Protein AF-A0A1Q5SYG9-F1 (afdb_monomer)

Radius of gyration: 23.54 Å; Cα contacts (8 Å, |Δi|>4): 42; chains: 1; bounding box: 48×49×69 Å

pLDDT: mean 71.75, std 15.0, range [37.97, 94.38]

Organism: NCBI:txid1316194

Structure (mmCIF, N/CA/C/O backbone):
data_AF-A0A1Q5SYG9-F1
#
_entry.id   AF-A0A1Q5SYG9-F1
#
loop_
_atom_site.group_PDB
_atom_site.id
_atom_site.type_symbol
_atom_site.label_atom_id
_atom_site.label_alt_id
_atom_site.label_comp_id
_atom_site.label_asym_id
_atom_site.label_entity_id
_atom_site.label_seq_id
_atom_site.pdbx_PDB_ins_code
_atom_site.Cartn_x
_atom_site.Cartn_y
_atom_site.Cartn_z
_atom_site.occupancy
_atom_site.B_iso_or_equiv
_atom_site.auth_seq_id
_atom_site.auth_comp_id
_atom_site.auth_asym_id
_atom_site.auth_atom_id
_atom_site.pdbx_PDB_model_num
ATOM 1 N N . MET A 1 1 ? -27.901 2.546 49.586 1.00 55.34 1 MET A N 1
ATOM 2 C CA . MET A 1 1 ? -27.511 2.652 48.171 1.00 55.34 1 MET A CA 1
ATOM 3 C C . MET A 1 1 ? -27.846 4.043 47.693 1.00 55.34 1 MET A C 1
ATOM 5 O O . MET A 1 1 ? -29.003 4.440 47.797 1.00 55.34 1 MET A O 1
ATOM 9 N N . SER A 1 2 ? -26.837 4.788 47.262 1.00 83.06 2 SER A N 1
ATOM 10 C CA . SER A 1 2 ? -27.014 6.112 46.667 1.00 83.06 2 SER A CA 1
ATOM 11 C C . SER A 1 2 ? -27.402 5.999 45.191 1.00 83.06 2 SER A C 1
ATOM 13 O O . SER A 1 2 ? -27.140 4.990 44.537 1.00 83.06 2 SER A O 1
ATOM 15 N N . GLU A 1 3 ? -28.017 7.047 44.653 1.00 73.81 3 GLU A N 1
ATOM 16 C CA . GLU A 1 3 ? -28.365 7.148 43.231 1.00 73.81 3 GLU A CA 1
ATOM 17 C C . GLU A 1 3 ? -27.134 6.965 42.324 1.00 73.81 3 GLU A C 1
ATOM 19 O O . GLU A 1 3 ? -27.205 6.287 41.303 1.00 73.81 3 GLU A O 1
ATOM 24 N N . ALA A 1 4 ? -25.971 7.460 42.760 1.00 73.38 4 ALA A N 1
ATOM 25 C CA . ALA A 1 4 ? -24.700 7.272 42.067 1.00 73.38 4 ALA A CA 1
ATOM 26 C C . ALA A 1 4 ? -24.259 5.798 42.025 1.00 73.38 4 ALA A C 1
ATOM 28 O O . ALA A 1 4 ? -23.822 5.319 40.982 1.00 73.38 4 ALA A O 1
ATOM 29 N N . GLU A 1 5 ? -24.421 5.055 43.124 1.00 77.56 5 GLU A N 1
ATOM 30 C CA . GLU A 1 5 ? -24.123 3.615 43.165 1.00 77.56 5 GLU A CA 1
ATOM 31 C C . GLU A 1 5 ? -25.080 2.813 42.275 1.00 77.56 5 GLU A C 1
ATOM 33 O O . GLU A 1 5 ? -24.670 1.845 41.637 1.00 77.56 5 GLU A O 1
ATOM 38 N N . PHE A 1 6 ? -26.346 3.230 42.195 1.00 78.75 6 PHE A N 1
ATOM 39 C CA . PHE A 1 6 ? -27.337 2.604 41.324 1.00 78.75 6 PHE A CA 1
ATOM 40 C C . PHE A 1 6 ? -27.018 2.827 39.840 1.00 78.75 6 PHE A C 1
ATOM 42 O O . PHE A 1 6 ? -27.023 1.871 39.066 1.00 78.75 6 PHE A O 1
ATOM 49 N N . ILE A 1 7 ? -26.673 4.059 39.451 1.00 81.31 7 ILE A N 1
ATOM 50 C CA . ILE A 1 7 ? -26.280 4.394 38.074 1.00 81.31 7 ILE A CA 1
ATOM 51 C C . ILE A 1 7 ? -24.985 3.669 37.693 1.00 81.31 7 ILE A C 1
ATOM 53 O O . ILE A 1 7 ? -24.905 3.094 36.611 1.00 81.31 7 ILE A O 1
ATOM 57 N N . GLN A 1 8 ? -23.994 3.627 38.587 1.00 76.38 8 GLN A N 1
ATOM 58 C CA . GLN A 1 8 ? -22.738 2.916 38.341 1.00 76.38 8 GLN A CA 1
ATOM 59 C C . GLN A 1 8 ? -22.972 1.412 38.135 1.00 76.38 8 GLN A C 1
ATOM 61 O O . GLN A 1 8 ? -22.403 0.820 37.220 1.00 76.38 8 GLN A O 1
ATOM 66 N N . ALA A 1 9 ? -23.838 0.800 38.949 1.00 82.56 9 ALA A N 1
ATOM 67 C CA . ALA A 1 9 ? -24.205 -0.605 38.798 1.00 82.56 9 ALA A CA 1
ATOM 68 C C . ALA A 1 9 ? -24.986 -0.866 37.500 1.00 82.56 9 ALA A C 1
ATOM 70 O O . ALA A 1 9 ? -24.793 -1.904 36.877 1.00 82.56 9 ALA A O 1
ATOM 71 N N . GLN A 1 10 ? -25.840 0.069 37.071 1.00 78.12 10 GLN A N 1
ATOM 72 C CA . GLN A 1 10 ? -26.561 -0.016 35.799 1.00 78.12 10 GLN A CA 1
ATOM 73 C C . GLN A 1 10 ? -25.598 0.033 34.606 1.00 78.12 10 GLN A C 1
ATOM 75 O O . GLN A 1 10 ? -25.650 -0.835 33.747 1.00 78.12 10 GLN A O 1
ATOM 80 N N . VAL A 1 11 ? -24.678 1.002 34.591 1.00 78.19 11 VAL A N 1
ATOM 81 C CA . VAL A 1 11 ? -23.696 1.173 33.510 1.00 78.19 11 VAL A CA 1
ATOM 82 C C . VAL A 1 11 ? -22.751 -0.023 33.422 1.00 78.19 11 VAL A C 1
ATOM 84 O O . VAL A 1 11 ? -22.461 -0.485 32.324 1.00 78.19 11 VAL A O 1
ATOM 87 N N . ASN A 1 12 ? -22.291 -0.553 34.558 1.00 81.94 12 ASN A N 1
ATOM 88 C CA . ASN A 1 12 ? -21.433 -1.736 34.555 1.00 81.94 12 ASN A CA 1
ATOM 89 C C . ASN A 1 12 ? -22.171 -2.972 34.023 1.00 81.94 12 ASN A C 1
ATOM 91 O O . ASN A 1 12 ? -21.583 -3.708 33.240 1.00 81.94 12 ASN A O 1
ATOM 95 N N . ARG A 1 13 ? -23.453 -3.158 34.372 1.00 81.19 13 ARG A N 1
ATOM 96 C CA . ARG A 1 13 ? -24.279 -4.239 33.809 1.00 81.19 13 ARG A CA 1
ATOM 97 C C . ARG A 1 13 ? -24.443 -4.103 32.298 1.00 81.19 13 ARG A C 1
ATOM 99 O O . ARG A 1 13 ? -24.179 -5.067 31.598 1.00 81.19 13 ARG A O 1
ATOM 106 N N . ASP A 1 14 ? -24.778 -2.915 31.798 1.00 78.00 14 ASP A N 1
ATOM 107 C CA . ASP A 1 14 ? -24.924 -2.675 30.354 1.00 78.00 14 ASP A CA 1
ATOM 108 C C . ASP A 1 14 ? -23.599 -2.893 29.597 1.00 78.00 14 ASP A C 1
ATOM 110 O O . ASP A 1 14 ? -23.591 -3.364 28.461 1.00 78.00 14 ASP A O 1
ATOM 114 N N . ILE A 1 15 ? -22.459 -2.544 30.206 1.00 73.75 15 ILE A N 1
ATOM 115 C CA . ILE A 1 15 ? -21.133 -2.795 29.624 1.00 73.75 15 ILE A CA 1
ATOM 116 C C . ILE A 1 15 ? -20.825 -4.295 29.620 1.00 73.75 15 ILE A C 1
ATOM 118 O O . ILE A 1 15 ? -20.347 -4.801 28.610 1.00 73.75 15 ILE A O 1
ATOM 122 N N . GLU A 1 16 ? -21.093 -5.003 30.716 1.00 79.06 16 GLU A N 1
ATOM 123 C CA . GLU A 1 16 ? -20.880 -6.450 30.820 1.00 79.06 16 GLU A CA 1
ATOM 124 C C . GLU A 1 16 ? -21.778 -7.229 29.852 1.00 79.06 16 GLU A C 1
ATOM 126 O O . GLU A 1 16 ? -21.295 -8.145 29.193 1.00 79.06 16 GLU A O 1
ATOM 131 N N . GLU A 1 17 ? -23.040 -6.825 29.700 1.00 75.75 17 GLU A N 1
ATOM 132 C CA . GLU A 1 17 ? -24.005 -7.422 28.771 1.00 75.75 17 GLU A CA 1
ATOM 133 C C . GLU A 1 17 ? -23.584 -7.179 27.314 1.00 75.75 17 GLU A C 1
ATOM 135 O O . GLU A 1 17 ? -23.515 -8.116 26.525 1.00 75.75 17 GLU A O 1
ATOM 140 N N . ARG A 1 18 ? -23.132 -5.963 26.973 1.00 68.06 18 ARG A N 1
ATOM 141 C CA . ARG A 1 18 ? -22.580 -5.666 25.638 1.00 68.06 18 ARG A CA 1
ATOM 142 C C . ARG A 1 18 ? -21.271 -6.388 25.339 1.00 68.06 18 ARG A C 1
ATOM 144 O O . ARG A 1 18 ? -21.047 -6.783 24.199 1.00 68.06 18 ARG A O 1
ATOM 151 N N . LEU A 1 19 ? -20.388 -6.530 26.325 1.00 69.19 19 LEU A N 1
ATOM 152 C CA . LEU A 1 19 ? -19.145 -7.286 26.166 1.00 69.19 19 LEU A CA 1
ATOM 153 C C . LEU A 1 19 ? -19.423 -8.788 26.046 1.00 69.19 19 LEU A C 1
ATOM 155 O O . LEU A 1 19 ? -18.711 -9.468 25.310 1.00 69.19 19 LEU A O 1
ATOM 159 N N . ALA A 1 20 ? -20.452 -9.297 26.728 1.00 67.75 20 ALA A N 1
ATOM 160 C CA . ALA A 1 20 ? -20.933 -10.662 26.565 1.00 67.75 20 ALA A CA 1
ATOM 161 C C . ALA A 1 20 ? -21.529 -10.869 25.167 1.00 67.75 20 ALA A C 1
ATOM 163 O O . ALA A 1 20 ? -21.113 -11.807 24.500 1.00 67.75 20 ALA A O 1
ATOM 164 N N . ASP A 1 21 ? -22.368 -9.955 24.670 1.00 65.56 21 ASP A N 1
ATOM 165 C CA . ASP A 1 21 ? -22.917 -9.985 23.305 1.00 65.56 21 ASP A CA 1
ATOM 166 C C . ASP A 1 21 ? -21.819 -9.901 22.230 1.00 65.56 21 ASP A C 1
ATOM 168 O O . ASP A 1 21 ? -21.874 -10.597 21.214 1.00 65.56 21 ASP A O 1
ATOM 172 N N . GLU A 1 22 ? -20.794 -9.063 22.431 1.00 58.41 22 GLU A N 1
ATOM 173 C CA . GLU A 1 22 ? -19.631 -8.978 21.540 1.00 58.41 22 GLU A CA 1
ATOM 174 C C . GLU A 1 22 ? -18.787 -10.261 21.598 1.00 58.41 22 GLU A C 1
ATOM 176 O O . GLU A 1 22 ? -18.345 -10.748 20.558 1.00 58.41 22 GLU A O 1
ATOM 181 N N . ALA A 1 23 ? -18.593 -10.854 22.780 1.00 58.41 23 ALA A N 1
ATOM 182 C CA . ALA A 1 23 ? -17.889 -12.126 22.931 1.00 58.41 23 ALA A CA 1
ATOM 183 C C . ALA A 1 23 ? -18.679 -13.304 22.334 1.00 58.41 23 ALA A C 1
ATOM 185 O O . ALA A 1 23 ? -18.079 -14.191 21.723 1.00 58.41 23 ALA A O 1
ATOM 186 N N . GLU A 1 24 ? -20.008 -13.297 22.452 1.00 55.31 24 GLU A N 1
ATOM 187 C CA . GLU A 1 24 ? -20.910 -14.305 21.896 1.00 55.31 24 GLU A CA 1
ATOM 188 C C . GLU A 1 24 ? -21.011 -14.169 20.369 1.00 55.31 24 GLU A C 1
ATOM 190 O O . GLU A 1 24 ? -20.972 -15.179 19.668 1.00 55.31 24 GLU A O 1
ATOM 195 N N . GLN A 1 25 ? -20.989 -12.946 19.820 1.00 51.81 25 GLN A N 1
ATOM 196 C CA . GLN A 1 25 ? -20.829 -12.706 18.378 1.00 51.81 25 GLN A CA 1
ATOM 197 C C . GLN A 1 25 ? -19.452 -13.149 17.875 1.00 51.81 25 GLN A C 1
ATOM 199 O O . GLN A 1 25 ? -19.363 -13.823 16.851 1.00 51.81 25 GLN A O 1
ATOM 204 N N . VAL A 1 26 ? -18.371 -12.850 18.600 1.00 51.81 26 VAL A N 1
ATOM 205 C CA . VAL A 1 26 ? -17.019 -13.324 18.254 1.00 51.81 26 VAL A CA 1
ATOM 206 C C . VAL A 1 26 ? -16.932 -14.858 18.303 1.00 51.81 26 VAL A C 1
ATOM 208 O O . VAL A 1 26 ? -16.233 -15.447 17.478 1.00 51.81 26 VAL A O 1
ATOM 211 N N . GLN A 1 27 ? -17.679 -15.523 19.193 1.00 46.41 27 GLN A N 1
ATOM 212 C CA . GLN A 1 27 ? -17.767 -16.988 19.256 1.00 46.41 27 GLN A CA 1
ATOM 213 C C . GLN A 1 27 ? -18.707 -17.587 18.187 1.00 46.41 27 GLN A C 1
ATOM 215 O O . GLN A 1 27 ? -18.370 -18.613 17.592 1.00 46.41 27 GLN A O 1
ATOM 220 N N . GLN A 1 28 ? -19.830 -16.940 17.848 1.00 44.31 28 GLN A N 1
ATOM 221 C CA . GLN A 1 28 ? -20.769 -17.394 16.806 1.00 44.31 28 GLN A CA 1
ATOM 222 C C . GLN A 1 28 ? -20.296 -17.129 15.364 1.00 44.31 28 GLN A C 1
ATOM 224 O O . GLN A 1 28 ? -20.830 -17.723 14.428 1.00 44.31 28 GLN A O 1
ATOM 229 N N . ILE A 1 29 ? -19.227 -16.351 15.154 1.00 46.16 29 ILE A N 1
ATOM 230 C CA . ILE A 1 29 ? -18.571 -16.178 13.839 1.00 46.16 29 ILE A CA 1
ATOM 231 C C . ILE A 1 29 ? -17.729 -17.414 13.429 1.00 46.16 29 ILE A C 1
ATOM 233 O O . ILE A 1 29 ? -17.024 -17.408 12.422 1.00 46.16 29 ILE A O 1
ATOM 237 N N . THR A 1 30 ? -17.834 -18.541 14.139 1.00 50.06 30 THR A N 1
ATOM 238 C CA . THR A 1 30 ? -17.134 -19.783 13.768 1.00 50.06 30 THR A CA 1
ATOM 239 C C . THR A 1 30 ? -18.055 -20.985 13.593 1.00 50.06 30 THR A C 1
ATOM 241 O O . THR A 1 30 ? -17.905 -22.014 14.240 1.00 50.06 30 THR A O 1
ATOM 244 N N . SER A 1 31 ? -18.970 -20.907 12.624 1.00 40.84 31 SER A N 1
ATOM 245 C CA . SER A 1 31 ? -19.375 -22.083 11.835 1.00 40.84 31 SER A CA 1
ATOM 246 C C . SER A 1 31 ? -20.038 -21.673 10.518 1.00 40.84 31 SER A C 1
ATOM 248 O O . SER A 1 31 ? -21.236 -21.453 10.436 1.00 40.84 31 SER A O 1
ATOM 250 N N . GLN A 1 32 ? -19.218 -21.605 9.466 1.00 45.91 32 GLN A N 1
ATOM 251 C CA . GLN A 1 32 ? -19.619 -21.793 8.065 1.00 45.91 32 GLN A CA 1
ATOM 252 C C . GLN A 1 32 ? -20.723 -20.869 7.503 1.00 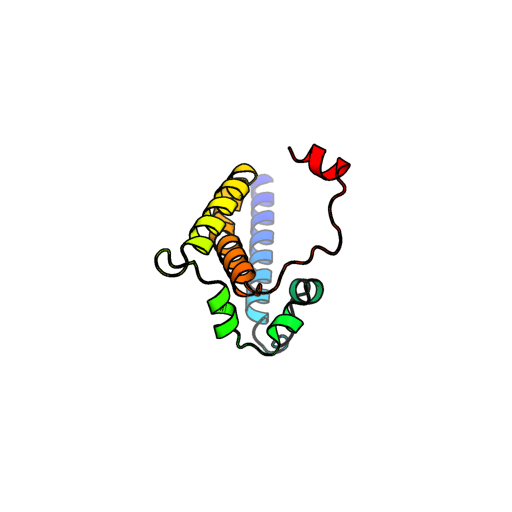45.91 32 GLN A C 1
ATOM 254 O O . GLN A 1 32 ? -21.861 -21.296 7.322 1.00 45.91 32 GLN A O 1
ATOM 259 N N . LYS A 1 33 ? -20.355 -19.660 7.041 1.00 37.97 33 LYS A N 1
ATOM 260 C CA . LYS A 1 33 ? -21.051 -19.068 5.870 1.00 37.97 33 LYS A CA 1
ATOM 261 C C . LYS A 1 33 ? -20.322 -18.006 5.045 1.00 37.97 33 LYS A C 1
ATOM 263 O O . LYS A 1 33 ? -20.806 -17.676 3.968 1.00 37.97 33 LYS A O 1
ATOM 268 N N . HIS A 1 34 ? -19.137 -17.550 5.449 1.00 39.38 34 HIS A N 1
ATOM 269 C CA . HIS A 1 34 ? -18.425 -16.491 4.722 1.00 39.38 34 HIS A CA 1
ATOM 270 C C . HIS A 1 34 ? -16.987 -16.876 4.357 1.00 39.38 34 HIS A C 1
ATOM 272 O O . HIS A 1 34 ? -16.049 -16.122 4.569 1.00 39.38 34 HIS A O 1
ATOM 278 N N . ALA A 1 35 ? -16.813 -18.044 3.731 1.00 42.12 35 ALA A N 1
ATOM 279 C CA . ALA A 1 35 ? -15.614 -18.309 2.925 1.00 42.12 35 ALA A CA 1
ATOM 280 C C . ALA A 1 35 ? -15.596 -17.486 1.612 1.00 42.12 35 ALA A C 1
ATOM 282 O O . ALA A 1 35 ? -14.635 -17.557 0.851 1.00 42.12 35 ALA A O 1
ATOM 283 N N . THR A 1 36 ? -16.649 -16.700 1.342 1.00 44.94 36 THR A N 1
ATOM 284 C CA . THR A 1 36 ? -16.817 -15.971 0.074 1.00 44.94 36 THR A CA 1
ATOM 285 C C . THR A 1 36 ? -17.616 -14.671 0.190 1.00 44.94 36 THR A C 1
ATOM 287 O O . THR A 1 36 ? -18.121 -14.190 -0.821 1.00 44.94 36 THR A O 1
ATOM 290 N N . GLU A 1 37 ? -17.746 -14.070 1.377 1.00 42.69 37 GLU A N 1
ATOM 291 C CA . GLU A 1 37 ? -18.189 -12.671 1.417 1.00 42.69 37 GLU A CA 1
ATOM 292 C C . GLU A 1 37 ? -16.981 -11.784 1.170 1.00 42.69 37 GLU A C 1
ATOM 294 O O . GLU A 1 37 ? -16.157 -11.501 2.040 1.00 42.69 37 GLU A O 1
ATOM 299 N N . VAL A 1 38 ? -16.850 -11.400 -0.090 1.00 51.72 38 VAL A N 1
ATOM 300 C CA . VAL A 1 38 ? -16.027 -10.274 -0.478 1.00 51.72 38 VAL A CA 1
ATOM 301 C C . VAL A 1 38 ? -16.484 -9.082 0.368 1.00 51.72 38 VAL A C 1
ATOM 303 O O . VAL A 1 38 ? -17.646 -8.699 0.323 1.00 51.72 38 VAL A O 1
ATOM 306 N N . SER A 1 39 ? -15.584 -8.529 1.185 1.00 52.78 39 SER A N 1
ATOM 307 C CA . SER A 1 39 ? -15.852 -7.315 1.967 1.00 52.78 39 SER A CA 1
ATOM 308 C C . SER A 1 39 ? -16.537 -6.258 1.081 1.00 52.78 39 SER A C 1
ATOM 310 O O . SER A 1 39 ? -16.070 -6.046 -0.038 1.00 52.78 39 SER A O 1
ATOM 312 N N . PRO A 1 40 ? -17.575 -5.533 1.541 1.00 51.53 40 PRO A N 1
ATOM 313 C CA . PRO A 1 40 ? -18.225 -4.482 0.747 1.00 51.53 40 PRO A CA 1
ATOM 314 C C . PRO A 1 40 ? -17.241 -3.446 0.180 1.00 51.53 40 PRO A C 1
ATOM 316 O O . PRO A 1 40 ? -17.448 -2.887 -0.895 1.00 51.53 40 PRO A O 1
ATOM 319 N N . TRP A 1 41 ? -16.123 -3.223 0.879 1.00 57.94 41 TRP A N 1
ATOM 320 C CA . TRP A 1 41 ? -15.009 -2.409 0.400 1.00 57.94 41 TRP A CA 1
ATOM 321 C C . TRP A 1 41 ? -14.254 -3.061 -0.770 1.00 57.94 41 TRP A C 1
ATOM 323 O O . TRP A 1 41 ? -13.904 -2.383 -1.733 1.00 57.94 41 TRP A O 1
ATOM 333 N N . LEU A 1 42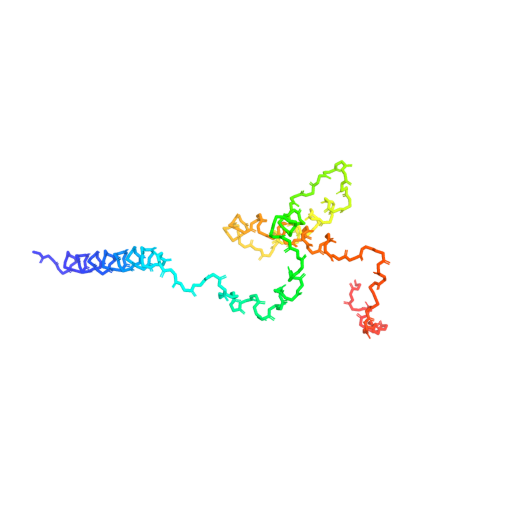 ? -14.030 -4.376 -0.725 1.00 55.81 42 LEU A N 1
ATOM 334 C CA . LEU A 1 42 ? -13.441 -5.140 -1.828 1.00 55.81 42 LEU A CA 1
ATOM 335 C C . LEU A 1 42 ? -14.359 -5.152 -3.062 1.00 55.81 42 LEU A C 1
ATOM 337 O O . LEU A 1 42 ? -13.859 -5.029 -4.179 1.00 55.81 42 LEU A O 1
ATOM 341 N N . ASP A 1 43 ? -15.680 -5.227 -2.880 1.00 58.59 43 ASP A N 1
ATOM 342 C CA . ASP A 1 43 ? -16.644 -5.092 -3.980 1.00 58.59 43 ASP A CA 1
ATOM 343 C C . ASP A 1 43 ? -16.634 -3.678 -4.572 1.00 58.59 43 ASP A C 1
ATOM 345 O O . ASP A 1 43 ? -16.540 -3.520 -5.788 1.00 58.59 43 ASP A O 1
ATOM 349 N N . LEU A 1 44 ? -16.643 -2.631 -3.741 1.00 61.59 44 LEU A N 1
ATOM 350 C CA . LEU A 1 44 ? -16.548 -1.238 -4.201 1.00 61.59 44 LEU A CA 1
ATOM 351 C C . LEU A 1 44 ? -15.261 -0.962 -4.981 1.00 61.59 44 LEU A C 1
ATOM 353 O O . LEU A 1 44 ? -15.280 -0.306 -6.021 1.00 61.59 44 LEU A O 1
ATOM 357 N N . THR A 1 45 ? -14.140 -1.475 -4.487 1.00 64.38 45 THR A N 1
ATOM 358 C CA . THR A 1 45 ? -12.823 -1.259 -5.094 1.00 64.38 45 THR A CA 1
ATOM 359 C C . THR A 1 45 ? -12.531 -2.227 -6.240 1.00 64.38 45 THR A C 1
ATOM 361 O O . THR A 1 45 ? -11.541 -2.055 -6.948 1.00 64.38 45 THR A O 1
ATOM 364 N N . GLN A 1 46 ? -13.384 -3.238 -6.447 1.00 65.19 46 GLN A N 1
ATOM 365 C CA . GLN A 1 46 ? -13.229 -4.285 -7.460 1.00 65.19 46 GLN A CA 1
ATOM 366 C C . GLN A 1 46 ? -11.915 -5.077 -7.335 1.00 65.19 46 GLN A C 1
ATOM 368 O O . GLN A 1 46 ? -11.548 -5.812 -8.254 1.00 65.19 46 GLN A O 1
ATOM 373 N N . TRP A 1 47 ? -11.229 -4.996 -6.189 1.00 65.25 47 TRP A N 1
ATOM 374 C CA . TRP A 1 47 ? -9.980 -5.715 -5.915 1.00 65.25 47 TRP A CA 1
ATOM 375 C C . TRP A 1 47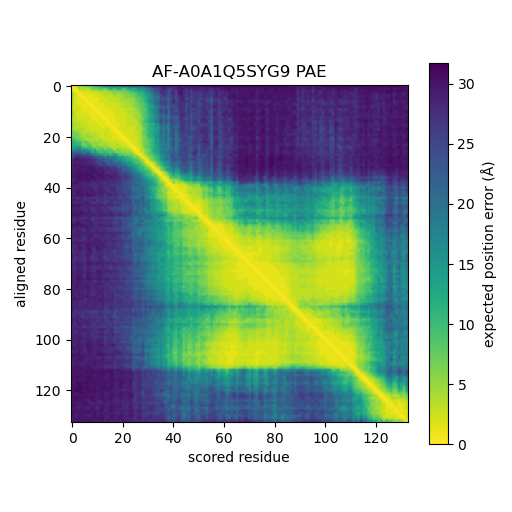 ? -10.068 -7.218 -6.209 1.00 65.25 47 TRP A C 1
ATOM 377 O O . TRP A 1 47 ? -9.155 -7.734 -6.847 1.00 65.25 47 TRP A O 1
ATOM 387 N N . PRO A 1 48 ? -11.161 -7.940 -5.891 1.00 64.38 48 PRO A N 1
ATOM 388 C CA . PRO A 1 48 ? -11.274 -9.359 -6.223 1.00 64.38 48 PRO A CA 1
ATOM 389 C C . PRO A 1 48 ? -11.119 -9.673 -7.713 1.00 64.38 48 PRO A C 1
ATOM 391 O O . PRO A 1 48 ? -10.659 -10.759 -8.055 1.00 64.38 48 PRO A O 1
ATOM 394 N N . LYS A 1 49 ? -11.475 -8.748 -8.619 1.00 64.94 49 LYS A N 1
ATOM 395 C CA . LYS A 1 49 ? -11.255 -8.937 -10.062 1.00 64.94 49 LYS A CA 1
ATOM 396 C C . LYS A 1 49 ? -9.773 -8.882 -10.419 1.00 64.94 49 LYS A C 1
ATOM 398 O O . LYS A 1 49 ? -9.338 -9.671 -11.249 1.00 64.94 49 LYS A O 1
ATOM 403 N N . TYR A 1 50 ? -9.016 -8.002 -9.769 1.00 59.19 50 TYR A N 1
ATOM 404 C CA . TYR A 1 50 ? -7.568 -7.874 -9.951 1.00 59.19 50 TYR A CA 1
ATOM 405 C C . TYR A 1 50 ? -6.781 -8.991 -9.252 1.00 59.19 50 TYR A C 1
ATOM 407 O O . TYR A 1 50 ? -5.663 -9.294 -9.648 1.00 59.19 50 TYR A O 1
ATOM 415 N N . LEU A 1 51 ? -7.371 -9.634 -8.240 1.00 67.06 51 LEU A N 1
ATOM 416 C CA . LEU A 1 51 ? -6.736 -10.698 -7.455 1.00 67.06 51 LEU A CA 1
ATOM 417 C C . LEU A 1 51 ? -7.146 -12.118 -7.886 1.00 67.06 51 LEU A C 1
ATOM 419 O O . LEU A 1 51 ? -6.600 -13.090 -7.376 1.00 67.06 51 LEU A O 1
ATOM 423 N N . ARG A 1 52 ? -8.094 -12.262 -8.824 1.00 62.41 52 ARG A N 1
ATOM 424 C CA . ARG A 1 52 ? -8.789 -13.528 -9.151 1.00 62.41 52 ARG A CA 1
ATOM 425 C C . ARG A 1 52 ? -7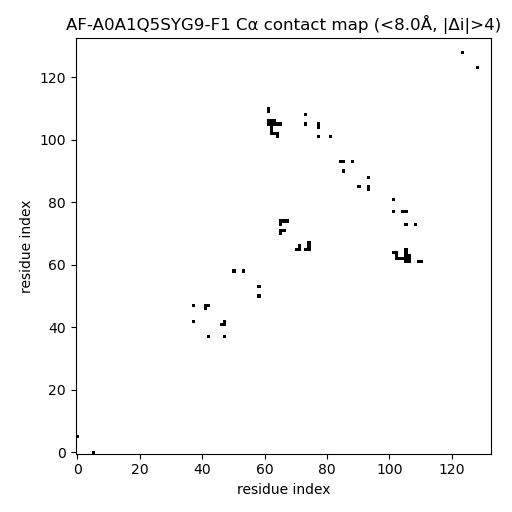.895 -14.666 -9.662 1.00 62.41 52 ARG A C 1
ATOM 427 O O . ARG A 1 52 ? -8.338 -15.809 -9.676 1.00 62.41 52 ARG A O 1
ATOM 434 N N . SER A 1 53 ? -6.676 -14.357 -10.089 1.00 64.25 53 SER A N 1
ATOM 435 C CA . SER A 1 53 ? -5.682 -15.301 -10.618 1.00 64.25 53 SER A CA 1
ATOM 436 C C . SER A 1 53 ? -4.404 -15.378 -9.783 1.00 64.25 53 SER A C 1
ATOM 438 O O . SER A 1 53 ? -3.464 -16.055 -10.188 1.00 64.25 53 SER A O 1
ATOM 440 N N . HIS A 1 54 ? -4.350 -14.685 -8.646 1.00 63.59 54 HIS A N 1
ATOM 441 C CA . HIS A 1 54 ? -3.175 -14.643 -7.786 1.00 63.59 54 HIS A CA 1
ATOM 442 C C . HIS A 1 54 ? -3.475 -15.317 -6.454 1.00 63.59 54 HIS A C 1
ATOM 444 O O . HIS A 1 54 ? -4.529 -15.100 -5.851 1.00 63.59 54 HIS A O 1
ATOM 450 N N . SER A 1 55 ? -2.541 -16.126 -5.961 1.00 74.12 55 SER A N 1
ATOM 451 C CA . SER A 1 55 ? -2.649 -16.640 -4.601 1.00 74.12 55 SER A CA 1
ATOM 452 C C . SER A 1 55 ? -2.518 -15.492 -3.598 1.00 74.12 55 SER A C 1
ATOM 454 O O . SER A 1 55 ? -1.754 -14.546 -3.797 1.00 74.12 55 SER A O 1
ATOM 456 N N . PHE A 1 56 ? -3.215 -15.589 -2.464 1.00 69.31 56 PHE A N 1
ATOM 457 C CA . PHE A 1 56 ? -3.094 -14.593 -1.396 1.00 69.31 56 PHE A CA 1
ATOM 458 C C . PHE A 1 56 ? -1.647 -14.403 -0.921 1.00 69.31 56 PHE A C 1
ATOM 460 O O . PHE A 1 56 ? -1.282 -13.298 -0.535 1.00 69.31 56 PHE A O 1
ATOM 467 N N . SER A 1 57 ? -0.812 -15.445 -0.988 1.00 70.94 57 SER A N 1
ATOM 468 C CA . SER A 1 57 ? 0.611 -15.353 -0.652 1.00 70.94 57 SER A CA 1
ATOM 469 C C . SER A 1 57 ? 1.394 -14.505 -1.658 1.00 70.94 57 SER A C 1
ATOM 471 O O . SER A 1 57 ? 2.210 -13.676 -1.256 1.00 70.94 57 SER A O 1
ATOM 473 N N . GLU A 1 58 ? 1.140 -14.674 -2.957 1.00 73.25 58 GLU A N 1
ATOM 474 C CA . GLU A 1 58 ? 1.757 -13.852 -4.007 1.00 73.25 58 GLU A CA 1
ATOM 475 C C . GLU A 1 58 ? 1.320 -12.390 -3.878 1.00 73.25 58 GLU A C 1
ATOM 477 O O . GLU A 1 58 ? 2.156 -11.491 -3.872 1.00 73.25 58 GLU A O 1
ATOM 482 N N . VAL A 1 59 ? 0.027 -12.147 -3.659 1.00 75.00 59 VAL A N 1
ATOM 483 C CA . VAL A 1 59 ? -0.535 -10.803 -3.436 1.00 75.00 59 VAL A CA 1
ATOM 484 C C . VAL A 1 59 ? 0.046 -10.162 -2.172 1.00 75.00 59 VAL A C 1
ATOM 486 O O . VAL A 1 59 ? 0.411 -8.988 -2.178 1.00 75.00 59 VAL A O 1
ATOM 489 N N . ALA A 1 60 ? 0.177 -10.926 -1.085 1.00 78.94 60 ALA A N 1
ATOM 490 C CA . ALA A 1 60 ? 0.740 -10.437 0.170 1.00 78.94 60 ALA A CA 1
ATOM 491 C C . ALA A 1 60 ? 2.208 -10.018 0.019 1.00 78.94 60 ALA A C 1
ATOM 493 O O . ALA A 1 60 ? 2.619 -9.033 0.640 1.00 78.94 60 ALA A O 1
ATOM 494 N N . SER A 1 61 ? 2.970 -10.723 -0.827 1.00 83.19 61 SER A N 1
ATOM 495 C CA . SER A 1 61 ? 4.368 -10.389 -1.117 1.00 83.19 61 SER A CA 1
ATOM 496 C C . SER A 1 61 ? 4.517 -9.009 -1.765 1.00 83.19 61 SER A C 1
ATOM 498 O O . SER A 1 61 ? 5.440 -8.268 -1.427 1.00 83.19 61 SER A O 1
ATOM 500 N N . LEU A 1 62 ? 3.548 -8.598 -2.592 1.00 85.00 62 LEU A N 1
ATOM 501 C CA . LEU A 1 62 ? 3.538 -7.273 -3.218 1.00 85.00 62 LEU A CA 1
ATOM 502 C C . LEU A 1 62 ? 3.405 -6.149 -2.185 1.00 85.00 62 LEU A C 1
ATOM 504 O O . LEU A 1 62 ? 3.902 -5.050 -2.408 1.00 85.00 62 LEU A O 1
ATOM 508 N N . GLY A 1 63 ? 2.788 -6.423 -1.036 1.00 86.62 63 GLY A N 1
ATOM 509 C CA . GLY A 1 63 ? 2.649 -5.480 0.071 1.00 86.62 63 GLY A CA 1
ATOM 510 C C . GLY A 1 63 ? 3.782 -5.526 1.097 1.00 86.62 63 GLY A C 1
ATOM 511 O O . GLY A 1 63 ? 3.623 -4.941 2.162 1.00 86.62 63 GLY A O 1
ATOM 512 N N . MET A 1 64 ? 4.883 -6.249 0.865 1.00 90.50 64 MET A N 1
ATOM 513 C CA . MET A 1 64 ? 6.016 -6.274 1.802 1.00 90.50 64 MET A CA 1
ATOM 514 C C . MET A 1 64 ? 6.739 -4.925 1.849 1.00 90.50 64 MET A C 1
ATOM 516 O O . MET A 1 64 ? 6.744 -4.191 0.863 1.00 90.50 64 MET A O 1
ATOM 520 N N . LEU A 1 65 ? 7.379 -4.590 2.970 1.00 92.12 65 LEU A N 1
ATOM 521 C CA . LEU A 1 65 ? 8.224 -3.393 3.026 1.00 92.12 65 LEU A CA 1
ATOM 522 C C . LEU A 1 65 ? 9.356 -3.490 1.986 1.00 92.12 65 LEU A C 1
ATOM 524 O O . LEU A 1 65 ? 9.796 -4.602 1.679 1.00 92.12 65 LEU A O 1
ATOM 528 N N . PRO A 1 66 ? 9.792 -2.362 1.405 1.00 92.75 66 PRO A N 1
ATOM 529 C CA . PRO A 1 66 ? 10.828 -2.384 0.389 1.00 92.75 66 PRO A CA 1
ATOM 530 C C . PRO A 1 66 ? 12.180 -2.702 1.015 1.00 92.75 66 PRO A C 1
ATOM 532 O O . PRO A 1 66 ? 12.494 -2.250 2.118 1.00 92.75 66 PRO A O 1
ATOM 535 N N . ASP A 1 67 ? 12.983 -3.471 0.289 1.00 92.94 67 ASP A N 1
ATOM 536 C CA . ASP A 1 67 ? 14.382 -3.695 0.632 1.00 92.94 67 ASP A CA 1
ATOM 537 C C . ASP A 1 67 ? 15.216 -2.517 0.089 1.00 92.94 67 ASP A C 1
ATOM 539 O O . ASP A 1 67 ? 15.252 -2.327 -1.128 1.00 92.94 67 ASP A O 1
ATOM 543 N N . PRO A 1 68 ? 15.912 -1.729 0.930 1.00 93.12 68 PRO A N 1
ATOM 544 C CA . PRO A 1 68 ? 16.685 -0.574 0.468 1.00 93.12 68 PRO A CA 1
ATOM 545 C C . PRO A 1 68 ? 17.787 -0.909 -0.543 1.00 93.12 68 PRO A C 1
ATOM 547 O O . PRO A 1 68 ? 18.140 -0.064 -1.365 1.00 93.12 68 PRO A O 1
ATOM 550 N N . SER A 1 69 ? 18.340 -2.123 -0.492 1.00 94.38 69 SER A N 1
ATOM 551 C CA . SER A 1 69 ? 19.397 -2.569 -1.401 1.00 94.38 69 SER A CA 1
ATOM 552 C C . SER A 1 69 ? 18.848 -3.067 -2.735 1.00 94.38 69 SER A C 1
ATOM 554 O O . SER A 1 69 ? 19.523 -2.938 -3.754 1.00 94.38 69 SER A O 1
ATOM 556 N N . ARG A 1 70 ? 17.635 -3.630 -2.748 1.00 92.12 70 ARG A N 1
ATOM 557 C CA . ARG A 1 70 ? 17.019 -4.202 -3.961 1.00 92.12 70 ARG A CA 1
ATOM 558 C C . ARG A 1 70 ? 16.041 -3.248 -4.640 1.00 92.12 70 ARG A C 1
ATOM 560 O O . ARG A 1 70 ? 15.889 -3.290 -5.854 1.00 92.12 70 ARG A O 1
ATOM 567 N N . GLU A 1 71 ?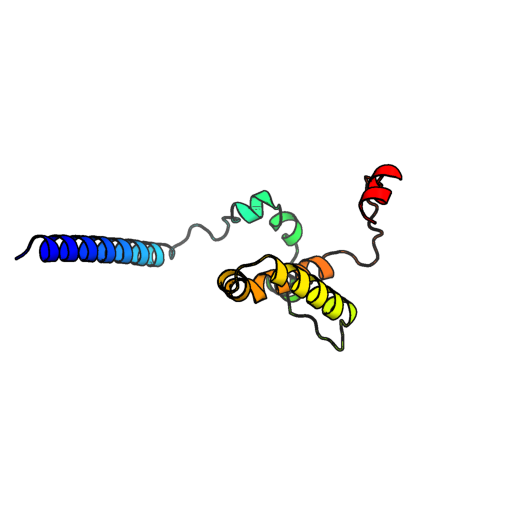 15.388 -2.395 -3.862 1.00 92.38 71 GLU A N 1
ATOM 568 C CA . GLU A 1 71 ? 14.307 -1.500 -4.276 1.00 92.38 71 GLU A CA 1
ATOM 569 C C . GLU A 1 71 ? 14.541 -0.065 -3.751 1.00 92.38 71 GLU A C 1
ATOM 571 O O . GLU A 1 71 ? 13.714 0.488 -3.009 1.00 92.38 71 GLU A O 1
ATOM 576 N N . PRO A 1 72 ? 15.660 0.587 -4.124 1.00 91.62 72 PRO A N 1
ATOM 577 C CA . PRO A 1 72 ? 16.005 1.913 -3.608 1.00 91.62 72 PRO A CA 1
ATOM 578 C C . PRO A 1 72 ? 14.977 2.985 -4.001 1.00 91.62 72 PRO A C 1
ATOM 580 O O . PRO A 1 72 ? 14.663 3.864 -3.199 1.00 91.62 72 PRO A O 1
ATOM 583 N N . LEU A 1 73 ? 14.396 2.892 -5.204 1.00 89.75 73 LEU A N 1
ATOM 584 C CA . LEU A 1 73 ? 13.370 3.828 -5.677 1.00 89.75 73 LEU A CA 1
ATOM 585 C C . LEU A 1 73 ? 12.063 3.705 -4.890 1.00 89.75 73 LEU A C 1
ATOM 587 O O . LEU A 1 73 ? 11.527 4.717 -4.443 1.00 89.75 73 LEU A O 1
ATOM 591 N N . LEU A 1 74 ? 11.575 2.481 -4.663 1.00 91.06 74 LEU A N 1
ATOM 592 C CA . LEU A 1 74 ? 10.379 2.258 -3.848 1.00 91.06 74 LEU A CA 1
ATOM 593 C C . LEU A 1 74 ? 10.607 2.706 -2.400 1.00 91.06 74 LEU A C 1
ATOM 595 O O . LEU A 1 74 ? 9.724 3.306 -1.794 1.00 91.06 74 LEU A O 1
ATOM 599 N N . THR A 1 75 ? 11.810 2.487 -1.867 1.00 92.50 75 THR A N 1
ATOM 600 C CA . THR A 1 75 ? 12.197 2.977 -0.539 1.00 92.50 75 THR A CA 1
ATOM 601 C C . THR A 1 75 ? 12.115 4.505 -0.463 1.00 92.50 75 THR A C 1
ATOM 603 O O . THR A 1 75 ? 11.453 5.041 0.427 1.00 92.50 75 THR A O 1
ATOM 606 N N . ALA A 1 76 ? 12.719 5.217 -1.419 1.00 91.56 76 ALA A N 1
ATOM 607 C CA . ALA A 1 76 ? 12.680 6.680 -1.471 1.00 91.56 76 ALA A CA 1
ATOM 608 C C . ALA A 1 76 ? 11.252 7.221 -1.673 1.00 91.56 76 ALA A C 1
ATOM 610 O O . ALA A 1 76 ? 10.862 8.226 -1.066 1.00 91.56 76 ALA A O 1
ATOM 611 N N . PHE A 1 77 ? 10.450 6.540 -2.493 1.00 90.38 77 PHE A N 1
ATOM 612 C CA . PHE A 1 77 ? 9.055 6.892 -2.733 1.00 90.38 77 PHE A CA 1
ATOM 613 C C . PHE A 1 77 ? 8.204 6.727 -1.468 1.00 90.38 77 PHE A C 1
ATOM 615 O O . PHE A 1 77 ? 7.559 7.684 -1.036 1.00 90.38 77 PHE A O 1
ATOM 622 N N . ALA A 1 78 ? 8.270 5.564 -0.815 1.00 90.50 78 ALA A N 1
ATOM 623 C CA . ALA A 1 78 ? 7.542 5.291 0.422 1.00 90.50 78 ALA A CA 1
ATOM 624 C C . ALA A 1 78 ? 7.903 6.292 1.534 1.00 90.50 78 ALA A C 1
ATOM 626 O O . ALA A 1 78 ? 7.010 6.820 2.193 1.00 90.50 78 ALA A O 1
ATOM 627 N N . GLN A 1 79 ? 9.189 6.629 1.691 1.00 90.81 79 GLN A N 1
ATOM 628 C CA . GLN A 1 79 ? 9.649 7.650 2.643 1.00 90.81 79 GLN A CA 1
ATOM 6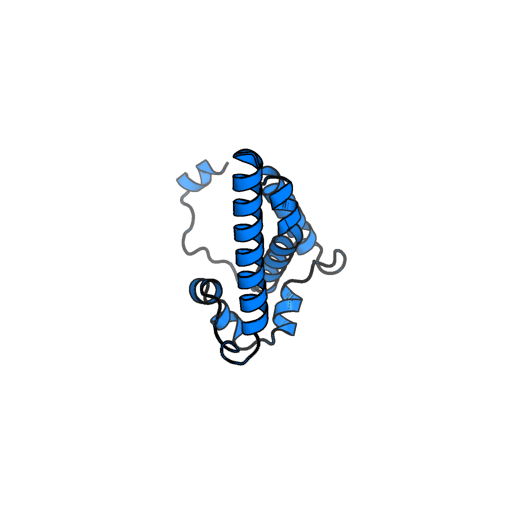29 C C . GLN A 1 79 ? 9.135 9.057 2.311 1.00 90.81 79 GLN A C 1
ATOM 631 O O . GLN A 1 79 ? 8.904 9.877 3.202 1.00 90.81 79 GLN A O 1
ATOM 636 N N . SER A 1 80 ? 8.977 9.377 1.029 1.00 89.56 80 SER A N 1
ATOM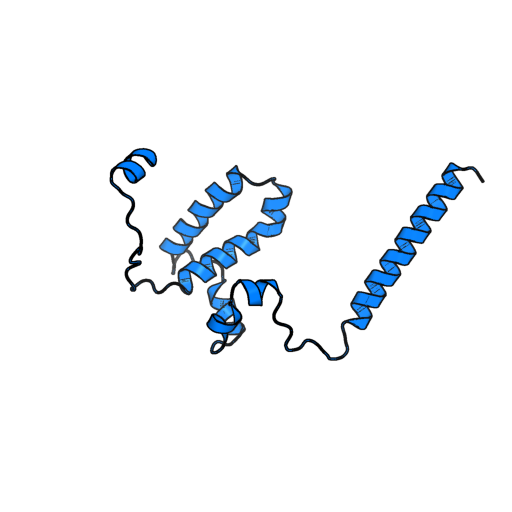 637 C CA . SER A 1 80 ? 8.446 10.674 0.605 1.00 89.56 80 SER A CA 1
ATOM 638 C C . SER A 1 80 ? 6.960 10.791 0.921 1.00 89.56 80 SER A C 1
ATOM 640 O O . SER A 1 80 ? 6.546 11.797 1.495 1.00 89.56 80 SER A O 1
ATOM 642 N N . VAL A 1 81 ? 6.181 9.737 0.669 1.00 87.50 81 VAL A N 1
ATOM 643 C CA . VAL A 1 81 ? 4.768 9.699 1.066 1.00 87.50 81 VAL A CA 1
ATOM 644 C C . VAL A 1 81 ? 4.614 9.677 2.589 1.00 87.50 81 VAL A C 1
ATOM 646 O O . VAL A 1 81 ? 3.751 10.377 3.110 1.00 87.50 81 VAL A O 1
ATOM 649 N N . GLU A 1 82 ? 5.488 8.978 3.326 1.00 88.12 82 GLU A N 1
ATOM 650 C CA . GLU A 1 82 ? 5.490 8.983 4.798 1.00 88.12 82 GLU A CA 1
ATOM 651 C C . GLU A 1 82 ? 5.525 10.396 5.373 1.00 88.12 82 GLU A C 1
ATOM 653 O O . GLU A 1 82 ? 4.792 10.720 6.307 1.00 88.12 82 GLU A O 1
ATOM 658 N N . ARG A 1 83 ? 6.396 11.239 4.810 1.00 86.06 83 ARG A N 1
ATOM 659 C CA . ARG A 1 83 ? 6.554 12.625 5.245 1.00 86.06 83 ARG A CA 1
ATOM 660 C C . ARG A 1 83 ? 5.272 13.420 5.033 1.00 86.06 83 ARG A C 1
ATOM 662 O O . ARG A 1 83 ? 4.892 14.146 5.939 1.00 86.06 83 ARG A O 1
ATOM 669 N N . LEU A 1 84 ? 4.593 13.238 3.902 1.00 84.31 84 LEU A N 1
ATOM 670 C CA . LEU A 1 84 ? 3.319 13.906 3.616 1.00 84.31 84 LEU A CA 1
ATOM 671 C C . LEU A 1 84 ? 2.213 13.439 4.567 1.00 84.31 84 LEU A C 1
ATOM 673 O O . LEU A 1 84 ? 1.549 14.252 5.199 1.00 84.31 84 LEU A O 1
ATOM 677 N N . VAL A 1 85 ? 2.075 12.125 4.741 1.00 82.38 85 VAL A N 1
ATOM 678 C CA . VAL A 1 85 ? 1.070 11.514 5.623 1.00 82.38 85 VAL A CA 1
ATOM 679 C C . VAL A 1 85 ? 1.247 11.984 7.073 1.00 82.38 85 VAL A C 1
ATOM 681 O O . VAL A 1 85 ? 0.265 12.258 7.758 1.00 82.38 85 VAL A O 1
ATOM 684 N N . LYS A 1 86 ? 2.488 12.131 7.554 1.00 81.25 86 LYS A N 1
ATOM 685 C CA . LYS A 1 86 ? 2.765 12.627 8.914 1.00 81.25 86 LYS A CA 1
ATOM 686 C C . LYS A 1 86 ? 2.337 14.075 9.157 1.00 81.25 86 LYS A C 1
ATOM 688 O O . LYS A 1 86 ? 2.110 14.414 10.315 1.00 81.25 86 LYS A O 1
ATOM 693 N N . LEU A 1 87 ? 2.260 14.917 8.126 1.00 80.75 87 LEU A N 1
ATOM 694 C CA . LEU A 1 87 ? 1.911 16.333 8.293 1.00 80.75 87 LEU A CA 1
ATOM 695 C C . LEU A 1 87 ? 0.427 16.527 8.631 1.00 80.75 87 LEU A C 1
ATOM 697 O O . LEU A 1 87 ? 0.102 17.409 9.421 1.00 80.75 87 LEU A O 1
ATOM 701 N N . ASP A 1 88 ? -0.448 15.669 8.100 1.00 76.06 88 ASP A N 1
ATOM 702 C CA . ASP A 1 88 ? -1.904 15.866 8.164 1.00 76.06 88 ASP A CA 1
ATOM 703 C C . ASP A 1 88 ? -2.632 14.940 9.155 1.00 76.06 88 ASP A C 1
ATOM 705 O O . ASP A 1 88 ? -3.832 15.092 9.399 1.00 76.06 88 ASP A O 1
ATOM 709 N N . LEU A 1 89 ? -1.937 13.968 9.755 1.00 78.00 89 LEU A N 1
ATOM 710 C CA . LEU A 1 89 ? -2.551 12.966 10.631 1.00 78.00 89 LEU A CA 1
ATOM 711 C C . LEU A 1 89 ? -2.248 13.192 12.113 1.00 78.00 89 LEU A C 1
ATOM 713 O O . LEU A 1 89 ? -1.114 13.416 12.530 1.00 78.00 89 LEU A O 1
ATOM 717 N N . LYS A 1 90 ? -3.279 13.008 12.950 1.00 84.88 90 LYS A N 1
ATOM 718 C CA . LYS A 1 90 ? -3.108 12.926 14.408 1.00 84.88 90 LYS A CA 1
ATOM 719 C C . LYS A 1 90 ? -2.131 11.786 14.748 1.00 84.88 90 LYS A C 1
ATOM 721 O O . LYS A 1 90 ? -2.293 10.692 14.196 1.00 84.88 90 LYS A O 1
ATOM 726 N N . PRO A 1 91 ? -1.210 11.957 15.717 1.00 82.56 91 PRO A N 1
ATOM 727 C CA . PRO A 1 91 ? -0.203 10.944 16.048 1.00 82.56 91 PRO A CA 1
ATOM 728 C C . PRO A 1 91 ? -0.785 9.557 16.353 1.00 82.56 91 PRO A C 1
ATOM 730 O O . PRO A 1 91 ? -0.269 8.548 15.886 1.00 82.56 91 PRO A O 1
ATOM 733 N N . SER A 1 92 ? -1.914 9.494 17.067 1.00 78.62 92 SER A N 1
ATOM 734 C CA . SER A 1 92 ? -2.597 8.232 17.386 1.00 78.62 92 SER A CA 1
ATOM 735 C C . SER A 1 92 ? -3.152 7.513 16.154 1.00 78.62 92 SER A C 1
ATOM 737 O O . SER A 1 92 ? -3.169 6.285 16.107 1.00 78.62 92 SER A O 1
ATOM 739 N N . THR A 1 93 ? -3.590 8.266 15.143 1.00 78.06 93 THR A N 1
ATOM 740 C CA . THR A 1 93 ? -4.086 7.710 13.878 1.00 78.06 93 THR A CA 1
ATOM 741 C C . THR A 1 93 ? -2.919 7.244 13.017 1.00 78.06 93 THR A C 1
ATOM 743 O O . THR A 1 93 ? -2.957 6.137 12.488 1.00 78.06 93 THR A O 1
ATOM 746 N N . TYR A 1 94 ? -1.848 8.040 12.952 1.00 78.31 94 TYR A N 1
ATOM 747 C CA . TYR A 1 94 ? -0.624 7.674 12.248 1.00 78.31 94 TYR A CA 1
ATOM 748 C C . TYR A 1 94 ? -0.042 6.353 12.770 1.00 78.31 94 TYR A C 1
ATOM 750 O O . TYR A 1 94 ? 0.115 5.411 11.997 1.00 78.31 94 TYR A O 1
ATOM 758 N N . THR A 1 95 ? 0.196 6.237 14.080 1.00 78.31 95 THR A N 1
ATOM 759 C CA . THR A 1 95 ? 0.795 5.031 14.678 1.00 78.31 95 THR A CA 1
ATOM 760 C C . THR A 1 95 ? -0.075 3.795 14.465 1.00 78.31 95 THR A C 1
ATOM 762 O O . THR A 1 95 ? 0.442 2.716 14.182 1.00 78.31 95 THR A O 1
ATOM 765 N N . ARG A 1 96 ? -1.404 3.945 14.544 1.00 79.94 96 ARG A N 1
ATOM 766 C CA . ARG A 1 96 ? -2.345 2.833 14.359 1.00 79.94 96 ARG A CA 1
ATOM 767 C C . ARG A 1 96 ? -2.337 2.279 12.934 1.00 79.94 96 ARG A C 1
ATOM 769 O O . ARG A 1 96 ? -2.512 1.077 12.759 1.00 79.94 96 ARG A O 1
ATOM 776 N N . TYR A 1 97 ? -2.136 3.132 11.932 1.00 80.94 97 TYR A N 1
ATOM 777 C CA . TYR A 1 97 ? -2.245 2.746 10.523 1.00 80.94 97 TYR A CA 1
ATOM 778 C C . TYR A 1 97 ? -0.916 2.761 9.766 1.00 80.94 97 TYR A C 1
ATOM 780 O O . TYR A 1 97 ? -0.917 2.495 8.565 1.00 80.94 97 TYR A O 1
ATOM 788 N N . GLN A 1 98 ? 0.211 3.015 10.445 1.00 82.88 98 GLN A N 1
ATOM 789 C CA . GLN A 1 98 ? 1.513 3.211 9.805 1.00 82.88 98 GLN A CA 1
ATOM 790 C C . GLN A 1 98 ? 1.874 2.078 8.840 1.00 82.88 98 GLN A C 1
ATOM 792 O O . GLN A 1 98 ? 2.151 2.295 7.664 1.00 82.88 98 GLN A O 1
ATOM 797 N N . GLN A 1 99 ? 1.813 0.849 9.342 1.00 82.44 99 GLN A N 1
ATOM 798 C CA . GLN A 1 99 ? 2.149 -0.334 8.557 1.00 82.44 99 GLN A CA 1
ATOM 799 C C . GLN A 1 99 ? 1.146 -0.575 7.425 1.00 82.44 99 GLN A C 1
ATOM 801 O O . GLN A 1 99 ? 1.523 -1.033 6.353 1.00 82.44 99 GLN A O 1
ATOM 806 N N . VAL A 1 100 ? -0.133 -0.249 7.624 1.00 83.81 100 VAL A N 1
ATOM 807 C CA . VAL A 1 100 ? -1.175 -0.491 6.616 1.00 83.81 100 VAL A CA 1
ATOM 808 C C . VAL A 1 100 ? -0.934 0.367 5.377 1.00 83.81 100 VAL A C 1
ATOM 810 O O . VAL A 1 100 ? -0.919 -0.163 4.267 1.00 83.81 100 VAL A O 1
ATOM 813 N N . TRP A 1 101 ? -0.692 1.670 5.547 1.00 82.81 101 TRP A N 1
ATOM 814 C CA . TRP A 1 101 ? -0.464 2.548 4.398 1.00 82.81 101 TRP A CA 1
ATOM 815 C C . TRP A 1 101 ? 0.893 2.278 3.729 1.00 82.81 101 TRP A C 1
ATOM 817 O O . TRP A 1 101 ? 0.963 2.291 2.501 1.00 82.81 101 TRP A O 1
ATOM 827 N N . GLN A 1 102 ? 1.946 1.945 4.492 1.00 87.19 102 GLN A N 1
ATOM 828 C CA . GLN A 1 102 ? 3.250 1.567 3.924 1.00 87.19 102 GLN A CA 1
ATOM 829 C C . GLN A 1 102 ? 3.119 0.342 3.012 1.00 87.19 102 GLN A C 1
ATOM 831 O O . GLN A 1 102 ? 3.578 0.357 1.868 1.00 87.19 102 GLN A O 1
ATOM 836 N N . ARG A 1 103 ? 2.430 -0.700 3.489 1.00 88.00 103 ARG A N 1
ATOM 837 C CA . ARG A 1 103 ? 2.175 -1.916 2.707 1.00 88.00 103 ARG A CA 1
ATOM 838 C C . ARG A 1 103 ? 1.293 -1.641 1.489 1.00 88.00 103 ARG A C 1
ATOM 840 O O . ARG A 1 103 ? 1.546 -2.207 0.430 1.00 88.00 103 ARG A O 1
ATOM 847 N N . LEU A 1 104 ? 0.307 -0.749 1.609 1.00 85.31 104 LEU A N 1
ATOM 848 C CA . LEU A 1 104 ? -0.557 -0.349 0.495 1.00 85.31 104 LEU A CA 1
ATOM 849 C C . LEU A 1 104 ? 0.222 0.359 -0.622 1.00 85.31 104 LEU A C 1
ATOM 851 O O . LEU A 1 104 ? 0.003 0.065 -1.792 1.00 85.31 104 LEU A O 1
ATOM 855 N N . ILE A 1 105 ? 1.152 1.252 -0.278 1.00 88.06 105 ILE A N 1
ATOM 856 C CA . ILE A 1 105 ? 2.006 1.929 -1.265 1.00 88.06 105 ILE A CA 1
ATOM 857 C C . ILE A 1 105 ? 2.902 0.932 -1.984 1.00 88.06 105 ILE A C 1
ATOM 859 O O . ILE A 1 105 ? 3.019 0.983 -3.206 1.00 88.06 105 ILE A O 1
ATOM 863 N N . CYS A 1 106 ? 3.510 0.010 -1.238 1.00 89.62 106 CYS A N 1
ATOM 864 C CA . CYS A 1 106 ? 4.352 -1.026 -1.825 1.00 89.62 106 CYS A CA 1
ATOM 865 C C . CYS A 1 106 ? 3.548 -1.912 -2.775 1.00 89.62 106 CYS A C 1
ATOM 867 O O . CYS A 1 106 ? 3.978 -2.167 -3.897 1.00 89.62 106 CYS A O 1
ATOM 869 N N . PHE A 1 107 ? 2.344 -2.298 -2.351 1.00 86.81 107 PHE A N 1
ATOM 870 C CA . PHE A 1 107 ? 1.414 -3.048 -3.177 1.00 86.81 107 PHE A CA 1
ATOM 871 C C . PHE A 1 107 ? 1.073 -2.292 -4.462 1.00 86.81 107 PHE A C 1
ATOM 873 O O . PHE A 1 107 ? 1.225 -2.843 -5.548 1.00 86.81 107 PHE A O 1
ATOM 880 N N . ALA A 1 108 ? 0.657 -1.027 -4.360 1.00 84.81 108 ALA A N 1
ATOM 881 C CA . ALA A 1 108 ? 0.294 -0.201 -5.508 1.00 84.81 108 ALA A CA 1
ATOM 882 C C . ALA A 1 108 ? 1.470 -0.019 -6.475 1.00 84.81 108 ALA A C 1
ATOM 884 O O . ALA A 1 108 ? 1.296 -0.158 -7.680 1.00 84.81 108 ALA A O 1
ATOM 885 N N . TYR A 1 109 ? 2.672 0.231 -5.957 1.00 85.38 109 TYR A N 1
ATOM 886 C CA . TYR A 1 109 ? 3.868 0.391 -6.777 1.00 85.38 109 TYR A CA 1
ATOM 887 C C . TYR A 1 109 ? 4.228 -0.896 -7.524 1.00 85.38 109 TYR A C 1
ATOM 889 O O . TYR A 1 109 ? 4.420 -0.861 -8.731 1.00 85.38 109 TYR A O 1
ATOM 897 N N . ARG A 1 110 ? 4.277 -2.042 -6.831 1.00 84.38 110 ARG A N 1
ATOM 898 C CA . ARG A 1 110 ? 4.670 -3.325 -7.442 1.00 84.38 110 ARG A CA 1
ATOM 899 C C . ARG A 1 110 ? 3.594 -3.933 -8.343 1.00 84.38 110 ARG A C 1
ATOM 901 O O . ARG A 1 110 ? 3.920 -4.724 -9.219 1.00 84.38 110 ARG A O 1
ATOM 908 N N . SER A 1 111 ? 2.325 -3.601 -8.110 1.00 79.31 111 SER A N 1
ATOM 909 C CA . SER A 1 111 ? 1.207 -4.014 -8.972 1.00 79.31 111 SER A CA 1
ATOM 910 C C . SER A 1 111 ? 0.991 -3.076 -10.160 1.00 79.31 111 SER A C 1
ATOM 912 O O . SER A 1 111 ? 0.310 -3.454 -11.113 1.00 79.31 111 SER A O 1
ATOM 914 N N . SER A 1 112 ? 1.579 -1.877 -10.130 1.00 74.06 112 SER A N 1
ATOM 915 C CA . SER A 1 112 ? 1.598 -0.981 -11.280 1.00 74.06 112 SER A CA 1
ATOM 916 C C . SER A 1 112 ? 2.683 -1.449 -12.251 1.00 74.06 112 SER A C 1
ATOM 918 O O . SER A 1 112 ? 3.832 -1.592 -11.837 1.00 74.06 112 SER A O 1
ATOM 920 N N . PRO A 1 113 ? 2.365 -1.701 -13.529 1.00 59.75 113 PRO A N 1
ATOM 921 C CA . PRO A 1 113 ? 3.374 -2.074 -14.511 1.00 59.75 113 PRO A CA 1
ATOM 922 C C . PRO A 1 113 ? 4.367 -0.911 -14.700 1.00 59.75 113 PRO A C 1
ATOM 924 O O . PRO A 1 113 ? 3.955 0.151 -15.166 1.00 59.75 113 PRO A O 1
ATOM 927 N N . PRO A 1 114 ? 5.659 -1.077 -14.348 1.00 55.50 114 PRO A N 1
ATOM 928 C CA . PRO A 1 114 ? 6.640 0.011 -14.399 1.00 55.50 114 PRO A CA 1
ATOM 929 C C . PRO A 1 114 ? 6.981 0.439 -15.835 1.00 55.50 114 PRO A C 1
ATOM 931 O O . PRO A 1 114 ? 7.364 1.584 -16.050 1.00 55.50 114 PRO A O 1
ATOM 934 N N . ASP A 1 115 ? 6.786 -0.456 -16.809 1.00 54.81 115 ASP A N 1
ATOM 935 C CA . ASP A 1 115 ? 7.093 -0.227 -18.228 1.00 54.81 115 ASP A CA 1
ATOM 936 C C . ASP A 1 115 ? 5.876 0.217 -19.054 1.00 54.81 115 ASP A C 1
ATOM 938 O O . ASP A 1 115 ? 5.975 0.415 -20.266 1.00 54.81 115 ASP A O 1
ATOM 942 N N . GLN A 1 116 ? 4.704 0.358 -18.428 1.00 52.66 116 GLN A N 1
ATOM 943 C CA . GLN A 1 116 ? 3.526 0.865 -19.117 1.00 52.66 116 GLN A CA 1
ATOM 944 C C . GLN A 1 116 ? 3.471 2.380 -18.936 1.00 52.66 116 GLN A C 1
ATOM 946 O O . GLN A 1 116 ? 3.297 2.869 -17.821 1.00 52.66 116 GLN A O 1
ATOM 951 N N . GLU A 1 117 ? 3.605 3.132 -20.033 1.00 49.84 117 GLU A N 1
ATOM 952 C CA . GLU A 1 117 ? 3.394 4.579 -20.001 1.00 49.84 117 GLU A CA 1
ATOM 953 C C . GLU A 1 117 ? 2.035 4.883 -19.362 1.00 49.84 117 GLU A C 1
ATOM 955 O O . GLU A 1 117 ? 0.980 4.450 -19.842 1.00 49.84 117 GLU A O 1
ATOM 960 N N . ILE A 1 118 ? 2.059 5.646 -18.266 1.00 57.19 118 ILE A N 1
ATOM 961 C CA . ILE A 1 118 ? 0.847 6.181 -17.654 1.00 57.19 118 ILE A CA 1
ATOM 962 C C . ILE A 1 118 ? 0.346 7.293 -18.575 1.00 57.19 118 ILE A C 1
ATOM 964 O O . ILE A 1 118 ? 0.640 8.474 -18.394 1.00 57.19 118 ILE A O 1
ATOM 968 N N . ILE A 1 119 ? -0.419 6.908 -19.594 1.00 56.00 119 ILE A N 1
ATOM 969 C CA . ILE A 1 119 ? -1.122 7.855 -20.452 1.00 56.00 119 ILE A CA 1
ATOM 970 C C . ILE A 1 119 ? -2.293 8.406 -19.641 1.00 56.00 119 ILE A C 1
ATOM 972 O O . ILE A 1 119 ? -3.369 7.804 -19.553 1.00 56.00 119 ILE A O 1
ATOM 976 N N . LEU A 1 120 ? -2.085 9.569 -19.025 1.00 56.44 120 LEU A N 1
ATOM 977 C CA . LEU A 1 120 ? -3.169 10.331 -18.421 1.00 56.44 120 LEU A CA 1
ATOM 978 C C . LEU A 1 120 ? -4.153 10.705 -19.534 1.00 56.44 120 LEU A C 1
ATOM 980 O O . LEU A 1 120 ? -3.854 11.527 -20.398 1.00 56.44 120 LEU A O 1
ATOM 984 N N . ARG A 1 121 ? -5.350 10.103 -19.513 1.00 54.22 121 ARG A N 1
ATOM 985 C CA . ARG A 1 121 ? -6.430 10.404 -20.479 1.00 54.22 121 ARG A CA 1
ATOM 986 C C . ARG A 1 121 ? -6.820 11.883 -20.487 1.00 54.22 121 ARG A C 1
ATOM 988 O O . ARG A 1 121 ? -7.414 12.360 -21.449 1.00 54.22 121 ARG A O 1
ATOM 995 N N . HIS A 1 122 ? -6.487 12.593 -19.415 1.00 52.41 122 HIS A N 1
ATOM 996 C CA . HIS A 1 122 ? -6.680 14.020 -19.272 1.00 52.41 122 HIS A CA 1
ATOM 997 C C . HIS A 1 122 ? -5.319 14.665 -19.037 1.00 52.41 122 HIS A C 1
ATOM 999 O O . HIS A 1 122 ? -4.711 14.474 -17.985 1.00 52.41 122 HIS A O 1
ATOM 1005 N N . GLN A 1 123 ? -4.840 15.411 -20.029 1.00 65.25 123 GLN A N 1
ATOM 1006 C CA . GLN A 1 123 ? -3.706 16.301 -19.831 1.00 65.25 123 GLN A CA 1
ATOM 1007 C C . GLN A 1 123 ? -4.204 17.591 -19.187 1.00 65.25 123 GLN A C 1
ATOM 1009 O O . GLN A 1 123 ? -5.234 18.136 -19.592 1.00 65.25 123 GLN A O 1
ATOM 1014 N N . LEU A 1 124 ? -3.481 18.059 -18.170 1.00 63.34 124 LEU A N 1
ATOM 1015 C CA . LEU A 1 124 ? -3.755 19.357 -17.574 1.00 63.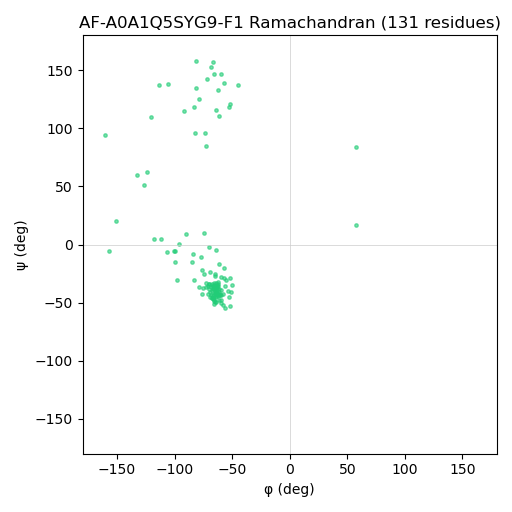34 124 LEU A CA 1
ATOM 1016 C C . LEU A 1 124 ? -3.548 20.432 -18.638 1.00 63.34 124 LEU A C 1
ATOM 1018 O O . LEU A 1 124 ? -2.546 20.430 -19.354 1.00 63.34 124 LEU A O 1
ATOM 1022 N N . THR A 1 125 ? -4.495 21.357 -18.750 1.00 76.50 125 THR A N 1
ATOM 1023 C CA . THR A 1 125 ? -4.310 22.512 -19.629 1.00 76.50 125 THR A CA 1
ATOM 1024 C C . THR A 1 125 ? -3.185 23.390 -19.087 1.00 76.50 125 THR A C 1
ATOM 1026 O O . THR A 1 125 ? -2.914 23.401 -17.885 1.00 76.50 125 THR A O 1
ATOM 1029 N N . THR A 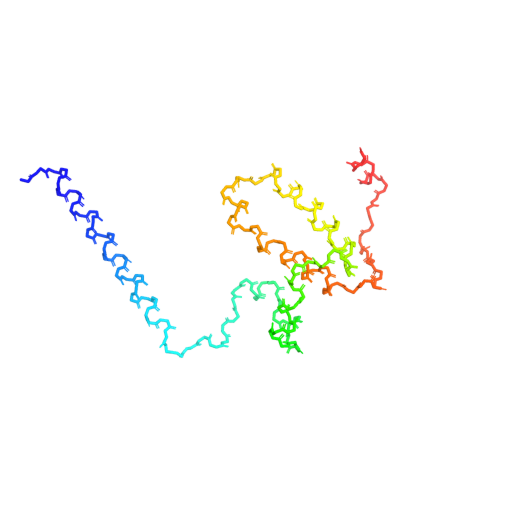1 126 ? -2.557 24.190 -19.950 1.00 73.12 126 THR A N 1
ATOM 1030 C CA . THR A 1 126 ? -1.510 25.148 -19.553 1.00 73.12 126 THR A CA 1
ATOM 1031 C C . THR A 1 126 ? -1.949 26.026 -18.374 1.00 73.12 126 THR A C 1
ATOM 1033 O O . THR A 1 126 ? -1.164 26.322 -17.481 1.00 73.12 126 THR A O 1
ATOM 1036 N N . THR A 1 127 ? -3.235 26.382 -18.320 1.00 74.38 127 THR A N 1
ATOM 1037 C CA . THR A 1 127 ? -3.831 27.162 -17.229 1.00 74.38 127 THR A CA 1
ATOM 1038 C C . THR A 1 127 ? -3.942 26.389 -15.913 1.00 74.38 127 THR A C 1
ATOM 1040 O O . THR A 1 127 ? -3.833 26.990 -14.850 1.00 74.38 127 THR A O 1
ATOM 1043 N N . GLN A 1 128 ? -4.192 25.077 -15.957 1.00 67.12 128 GLN A N 1
ATOM 1044 C CA . GLN A 1 128 ? -4.228 24.226 -14.763 1.00 67.12 128 GLN A CA 1
ATOM 1045 C C . GLN A 1 128 ? -2.819 23.942 -14.241 1.00 67.12 128 GLN A C 1
ATOM 1047 O O . GLN A 1 128 ? -2.617 23.943 -13.031 1.00 67.12 128 GLN A O 1
ATOM 1052 N N . PHE A 1 129 ? -1.853 23.753 -15.144 1.00 68.38 129 PHE A N 1
ATOM 1053 C CA . PHE A 1 129 ? -0.451 23.551 -14.785 1.00 68.38 129 PHE A CA 1
ATOM 1054 C C . PHE A 1 129 ? 0.130 24.777 -14.068 1.00 68.38 129 PHE A C 1
ATOM 1056 O O . PHE A 1 129 ? 0.703 24.643 -12.997 1.00 68.38 129 PHE A O 1
ATOM 1063 N N . ALA A 1 130 ? -0.149 25.983 -14.574 1.00 72.12 130 ALA A N 1
ATOM 1064 C CA . ALA A 1 130 ? 0.287 27.244 -13.966 1.00 72.12 130 ALA A CA 1
ATOM 1065 C C . ALA A 1 130 ? -0.302 27.535 -12.565 1.00 72.12 130 ALA A C 1
ATOM 1067 O O . ALA A 1 130 ? 0.027 28.557 -11.974 1.00 72.12 130 ALA A O 1
ATOM 1068 N N . LYS A 1 131 ? -1.213 26.694 -12.053 1.00 64.94 131 LYS A N 1
ATOM 1069 C CA . LYS A 1 131 ? -1.747 26.780 -10.682 1.00 64.94 131 LYS A CA 1
ATOM 1070 C C . LYS A 1 131 ? -1.099 25.790 -9.705 1.00 64.94 131 LYS A C 1
ATOM 1072 O O . LYS A 1 131 ? -1.480 25.791 -8.537 1.00 64.94 131 LYS A O 1
ATOM 1077 N N . LEU A 1 132 ? -0.233 24.902 -10.194 1.00 54.81 132 LEU A N 1
ATOM 1078 C CA . LEU A 1 132 ? 0.478 23.904 -9.390 1.00 54.81 132 LEU A CA 1
ATOM 1079 C C . LEU A 1 132 ? 1.925 24.319 -9.064 1.00 54.81 132 LEU A C 1
ATOM 1081 O O . LEU A 1 132 ? 2.504 23.717 -8.162 1.00 54.81 132 LEU A O 1
ATOM 1085 N N . ASP A 1 133 ? 2.464 25.320 -9.771 1.00 43.22 133 ASP A N 1
ATOM 1086 C CA . ASP A 1 133 ? 3.687 26.064 -9.417 1.00 43.22 133 ASP A CA 1
ATOM 1087 C C . ASP A 1 133 ? 3.383 27.167 -8.384 1.00 43.22 133 ASP A C 1
ATOM 1089 O O . ASP A 1 133 ? 4.235 27.399 -7.495 1.00 43.22 133 ASP A O 1
#

Sequence (133 aa):
MSEAEFIQAQVNRDIEERLADEAEQVQQITSQKHATEVSPWLDLTQWPKYLRSHSFSEVASLGMLPDPSREPLLTAFAQSVERLVKLDLKPSTYTRYQQVWQRLICFAYRSSPPDQEIILRHQLTTTQFAKLD

Solvent-accessible surface area (backbone atoms only — not comparable to full-atom values): 8101 Å² total; per-residue (Å²): 134,53,72,67,58,52,51,52,53,50,52,51,48,55,50,51,52,51,50,46,52,51,50,49,49,65,58,63,73,72,72,90,85,66,97,76,67,70,50,73,64,41,60,75,67,46,47,60,74,80,43,72,88,54,54,70,68,63,57,51,57,38,28,41,81,66,48,64,89,84,30,49,65,58,36,55,49,52,54,53,52,49,58,56,54,59,74,80,44,58,69,75,57,42,69,74,41,46,69,58,54,53,20,49,51,32,26,54,56,68,70,42,64,87,86,55,82,82,75,63,92,69,74,74,49,75,75,58,50,69,71,75,115

Secondary structure (DSSP, 8-state):
--HHHHHHHHHHHHHHHHHHHHHHHHHHT-SSS-SS---HHHHHHTHHHHHTTS-HHHHHHHTSPPPTTT-HHHHHHHHHHHHHHHHHS-HHHHHHHHHHHHHHHHHHHHHS-TTS----SSPPPHHHHTTT-

Mean predicted aligned error: 16.96 Å

Foldseek 3Di:
DDPVVVVVVVVVVVVVVVVVVVVVVVVVVPDDDPPPPCPVVCVVVVVCVVCVPPDPVRLQVLLDADDCVPCVPLNVVLVVVLVVCVVPDDPVVCVVCVSVVNSVSSSVVSSPDPPDPPPPPDDDDPVRVVVVD